Protein AF-A0AAE0UJD0-F1 (afdb_monomer_lite)

Organism: NCBI:txid175788

Structure (mmCIF, N/CA/C/O backbone):
data_AF-A0AAE0UJD0-F1
#
_entry.id   AF-A0AAE0UJD0-F1
#
loop_
_atom_site.group_PDB
_atom_site.id
_atom_site.type_symbol
_atom_site.label_atom_id
_atom_site.label_alt_id
_atom_site.label_comp_id
_atom_site.label_asym_id
_atom_site.label_entity_id
_atom_site.label_seq_id
_atom_site.pdbx_PDB_ins_code
_atom_site.Cartn_x
_atom_site.Cartn_y
_atom_site.Cartn_z
_atom_site.occupancy
_atom_site.B_iso_or_equiv
_atom_site.auth_seq_id
_atom_site.auth_comp_id
_atom_site.auth_asym_id
_atom_site.auth_atom_id
_atom_site.pdbx_PDB_model_num
ATOM 1 N N . MET A 1 1 ? -11.727 29.234 37.804 1.00 52.38 1 MET A N 1
ATOM 2 C CA . MET A 1 1 ? -11.154 29.100 36.445 1.00 52.38 1 MET A CA 1
ATOM 3 C C . MET A 1 1 ? -10.144 27.949 36.324 1.00 52.38 1 MET A C 1
ATOM 5 O O . MET A 1 1 ? -10.054 27.375 35.252 1.00 52.38 1 MET A O 1
ATOM 9 N N . PHE A 1 2 ? -9.440 27.549 37.396 1.00 48.47 2 PHE A N 1
ATOM 10 C CA . PHE A 1 2 ? -8.495 26.416 37.358 1.00 48.47 2 PHE A CA 1
ATOM 11 C C . PHE A 1 2 ? -9.164 25.021 37.388 1.00 48.47 2 PHE A C 1
ATOM 13 O O . PHE A 1 2 ? -8.811 24.178 36.569 1.00 48.47 2 PHE A O 1
ATOM 20 N N . CYS A 1 3 ? -10.210 24.797 38.199 1.00 52.59 3 CYS A N 1
ATOM 21 C CA . CYS A 1 3 ? -10.898 23.489 38.265 1.00 52.59 3 CYS A CA 1
ATOM 22 C C . CYS A 1 3 ? -11.572 23.057 36.947 1.00 52.59 3 CYS A C 1
ATOM 24 O O . CYS A 1 3 ? -11.702 21.870 36.665 1.00 52.59 3 CYS A O 1
ATOM 26 N N . THR A 1 4 ? -12.002 24.012 36.117 1.00 52.44 4 THR A N 1
ATOM 27 C CA . THR A 1 4 ? -12.640 23.722 34.822 1.00 52.44 4 THR A CA 1
ATOM 28 C C . THR A 1 4 ? -11.636 23.245 33.769 1.00 52.44 4 THR A C 1
ATOM 30 O O . THR A 1 4 ? -12.010 22.495 32.872 1.00 52.44 4 THR A O 1
ATOM 33 N N . CYS A 1 5 ? -10.363 23.643 33.881 1.00 57.44 5 CYS A N 1
ATOM 34 C CA . CYS A 1 5 ? -9.300 23.216 32.969 1.00 57.44 5 CYS A CA 1
ATOM 35 C C . CYS A 1 5 ? -8.848 21.777 33.275 1.00 57.44 5 CYS A C 1
ATOM 37 O O . CYS A 1 5 ? -8.756 20.957 32.363 1.00 57.44 5 CYS A O 1
ATOM 39 N N . GLU A 1 6 ? -8.677 21.435 34.558 1.00 62.03 6 GLU A N 1
ATOM 40 C CA . GLU A 1 6 ? -8.402 20.054 34.982 1.00 62.03 6 GLU A CA 1
ATOM 41 C C . GLU A 1 6 ? -9.534 19.107 34.587 1.00 62.03 6 GLU A C 1
ATOM 43 O O . GLU A 1 6 ? -9.278 18.092 33.943 1.00 62.03 6 GLU A O 1
ATOM 48 N N . ALA A 1 7 ? -10.790 19.450 34.892 1.00 65.88 7 ALA A N 1
ATOM 49 C CA . ALA A 1 7 ? -11.934 18.617 34.520 1.00 65.88 7 ALA A CA 1
ATOM 50 C C . ALA A 1 7 ? -1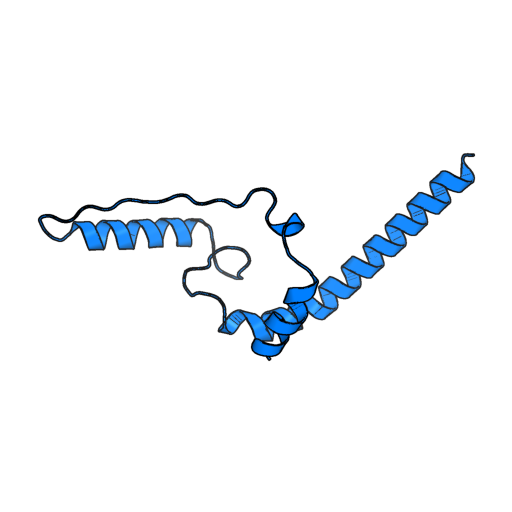2.022 18.392 32.996 1.00 65.88 7 ALA A C 1
ATOM 52 O O . ALA A 1 7 ? -12.293 17.278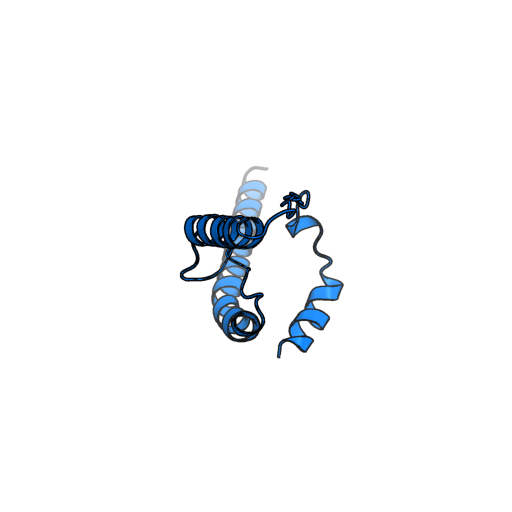 32.548 1.00 65.88 7 ALA A O 1
ATOM 53 N N . SER A 1 8 ? -11.735 19.419 32.187 1.00 64.44 8 SER A N 1
ATOM 54 C CA . SER A 1 8 ? -11.662 19.303 30.722 1.00 64.44 8 SER A CA 1
ATOM 55 C C . SER A 1 8 ? -10.552 18.343 30.269 1.00 64.44 8 SER A C 1
ATOM 57 O O . SER A 1 8 ? -10.787 17.463 29.439 1.00 64.44 8 SER A O 1
ATOM 59 N N . TYR A 1 9 ? -9.365 18.440 30.869 1.00 71.94 9 TYR A N 1
ATOM 60 C CA . TYR A 1 9 ? -8.226 17.571 30.573 1.00 71.94 9 TYR A CA 1
ATOM 61 C C . TYR A 1 9 ? -8.479 16.103 30.957 1.00 71.94 9 TYR A C 1
ATOM 63 O O . TYR A 1 9 ? -8.212 15.202 30.157 1.00 71.94 9 TYR A O 1
ATOM 71 N N . TYR A 1 10 ? -9.058 15.848 32.135 1.00 71.81 10 TYR A N 1
ATOM 72 C CA . TYR A 1 10 ? -9.454 14.500 32.563 1.00 71.81 10 TYR A CA 1
ATOM 73 C C . TYR A 1 10 ? -10.502 13.889 31.627 1.00 71.81 10 TYR A C 1
ATOM 75 O O . TYR A 1 10 ? -10.364 12.735 31.219 1.00 71.81 10 TYR A O 1
ATOM 83 N N . ASN A 1 11 ? -11.505 14.667 31.213 1.00 70.94 11 ASN A N 1
ATOM 84 C CA . ASN A 1 11 ? -12.504 14.214 30.244 1.00 70.94 11 ASN A CA 1
ATOM 85 C C . ASN A 1 11 ? -11.876 13.906 28.876 1.00 70.94 11 ASN A C 1
ATOM 87 O O . ASN A 1 11 ? -12.220 12.903 28.246 1.00 70.94 11 ASN A O 1
ATOM 91 N N . GLN A 1 12 ? -10.909 14.715 28.433 1.00 68.81 12 GLN A N 1
ATOM 92 C CA . GLN A 1 12 ? -10.180 14.473 27.190 1.00 68.81 12 GLN A CA 1
ATOM 93 C C . GLN A 1 12 ? -9.329 13.194 27.261 1.00 68.81 12 GLN A C 1
ATOM 95 O O . GLN A 1 12 ? -9.281 12.438 26.289 1.00 68.81 12 GLN A O 1
ATOM 100 N N . GLN A 1 13 ? -8.691 12.909 28.400 1.00 69.25 13 GLN A N 1
ATOM 101 C CA . GLN A 1 13 ? -7.977 11.646 28.617 1.00 69.25 13 GLN A CA 1
ATOM 102 C C . GLN A 1 13 ? -8.919 10.444 28.667 1.00 69.25 13 GLN A C 1
ATOM 104 O O . GLN A 1 13 ? -8.649 9.433 28.023 1.00 69.25 13 GLN A O 1
ATOM 109 N N . ALA A 1 14 ? -10.040 10.549 29.382 1.00 72.75 14 ALA A N 1
ATOM 110 C CA . ALA A 1 14 ? -11.035 9.484 29.448 1.00 72.75 14 ALA A CA 1
ATOM 111 C C . ALA A 1 14 ? -11.593 9.152 28.052 1.00 72.75 14 ALA A C 1
ATOM 113 O O . ALA A 1 14 ? -11.710 7.978 27.696 1.00 72.75 14 ALA A O 1
ATOM 114 N N . LEU A 1 15 ? -11.856 10.173 27.226 1.00 74.44 15 LEU A N 1
ATOM 115 C CA . LEU A 1 15 ? -12.287 10.000 25.839 1.00 74.44 15 LEU A CA 1
ATOM 116 C C . LEU A 1 15 ? -11.200 9.341 24.975 1.00 74.44 15 LEU A C 1
ATOM 118 O O . LEU A 1 15 ? -11.495 8.381 24.263 1.00 74.44 15 LEU A O 1
ATOM 122 N N . LYS A 1 16 ? -9.942 9.796 25.077 1.00 78.19 16 LYS A N 1
ATOM 123 C CA . LYS A 1 16 ? -8.798 9.175 24.382 1.00 78.19 16 LYS A CA 1
ATOM 124 C C . LYS A 1 16 ? -8.633 7.704 24.767 1.00 78.19 16 LYS A C 1
ATOM 126 O O . LYS A 1 16 ? -8.507 6.860 23.886 1.00 78.19 16 LYS A O 1
ATOM 131 N N . ASN A 1 17 ? -8.708 7.385 26.059 1.00 77.31 17 ASN A N 1
ATOM 132 C CA . ASN A 1 17 ? -8.583 6.018 26.565 1.00 77.31 17 ASN A CA 1
ATOM 133 C C . ASN A 1 17 ? -9.726 5.120 26.074 1.00 77.31 17 ASN A C 1
ATOM 135 O O . ASN A 1 17 ? -9.498 3.960 25.734 1.00 77.31 17 ASN A O 1
ATOM 139 N N . LYS A 1 18 ? -10.947 5.658 25.984 1.00 77.38 18 LYS A N 1
ATOM 140 C CA . LYS A 1 18 ? -12.108 4.924 25.469 1.00 77.38 18 LYS A CA 1
ATOM 141 C C . LYS A 1 18 ? -11.984 4.621 23.973 1.00 77.38 18 LYS A C 1
ATOM 143 O O . LYS A 1 18 ? -12.239 3.489 23.569 1.00 77.38 18 LYS A O 1
ATOM 148 N N . ILE A 1 19 ? -11.564 5.601 23.169 1.00 82.50 19 ILE A N 1
ATOM 149 C CA . ILE A 1 19 ? -11.318 5.421 21.727 1.00 82.50 19 ILE A CA 1
ATOM 150 C C . ILE A 1 19 ? -10.195 4.402 21.508 1.00 82.50 19 ILE A C 1
ATOM 152 O O . ILE A 1 19 ? -10.357 3.466 20.730 1.00 82.50 19 ILE A O 1
ATOM 156 N N . PHE A 1 20 ? -9.101 4.531 22.258 1.00 86.56 20 PHE A N 1
ATOM 157 C CA . PHE A 1 20 ? -7.958 3.625 22.178 1.00 86.56 20 PHE A CA 1
ATOM 158 C C . PHE A 1 20 ? -8.322 2.176 22.539 1.00 86.56 20 PHE A C 1
ATOM 160 O O . PHE A 1 20 ? -7.871 1.232 21.890 1.00 86.56 20 PHE A O 1
ATOM 167 N N . LEU A 1 21 ? -9.169 1.975 23.553 1.00 90.19 21 LEU A N 1
ATOM 168 C CA . LEU A 1 21 ? -9.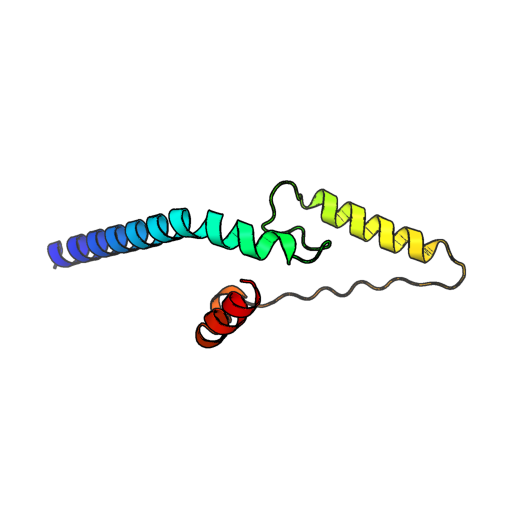649 0.641 23.910 1.00 90.19 21 LEU A CA 1
ATOM 169 C C . LEU A 1 21 ? -10.522 0.038 22.803 1.00 90.19 21 LEU A C 1
ATOM 171 O O . LEU A 1 21 ? -10.355 -1.132 22.462 1.00 90.19 21 LEU A O 1
ATOM 175 N N . PHE A 1 22 ? -11.429 0.832 22.230 1.00 88.75 22 PHE A N 1
ATOM 176 C CA . PHE A 1 22 ? -12.282 0.384 21.131 1.00 88.75 22 PHE A CA 1
ATOM 177 C C . PHE A 1 22 ? -11.460 -0.009 19.897 1.00 88.75 22 PHE A C 1
ATOM 179 O O . PHE A 1 22 ? -11.676 -1.082 19.335 1.00 88.75 22 PHE A O 1
ATOM 186 N N . GLU A 1 23 ? -10.464 0.802 19.531 1.00 90.19 23 GLU A N 1
ATOM 187 C CA . GLU A 1 23 ? -9.540 0.499 18.436 1.00 90.19 23 GLU A CA 1
ATOM 188 C C . GLU A 1 23 ? -8.831 -0.843 18.659 1.00 90.19 23 GLU A C 1
ATOM 190 O O . GLU A 1 23 ? -8.854 -1.706 17.783 1.00 90.19 23 GLU A O 1
ATOM 195 N N . ARG A 1 24 ? -8.270 -1.076 19.853 1.00 92.12 24 ARG A N 1
ATOM 196 C CA . ARG A 1 24 ? -7.570 -2.334 20.170 1.00 92.12 24 ARG A CA 1
ATOM 197 C C . ARG A 1 24 ? -8.463 -3.571 20.091 1.00 92.12 24 ARG A C 1
ATOM 199 O O . ARG A 1 24 ? -7.959 -4.643 19.766 1.00 92.12 24 ARG A O 1
ATOM 206 N N . LEU A 1 25 ? -9.752 -3.436 20.399 1.00 93.25 25 LEU A N 1
ATOM 207 C CA . LEU A 1 25 ? -10.717 -4.535 20.331 1.00 93.25 25 LEU A CA 1
ATOM 208 C C . LEU A 1 25 ? -11.174 -4.819 18.895 1.00 93.25 25 LEU A C 1
ATOM 210 O O . LEU A 1 25 ? -11.326 -5.980 18.522 1.00 93.25 25 LEU A O 1
ATOM 214 N N . MET A 1 26 ? -11.381 -3.779 18.087 1.00 90.75 26 MET A N 1
ATOM 215 C CA . MET A 1 26 ? -11.889 -3.912 16.716 1.00 90.75 26 MET A CA 1
ATOM 216 C C . MET A 1 26 ? -10.799 -4.221 15.690 1.00 90.75 26 MET A C 1
ATOM 218 O O . MET A 1 26 ? -11.064 -4.906 14.702 1.00 90.75 26 MET A O 1
ATOM 222 N N . LEU A 1 27 ? -9.569 -3.757 15.916 1.00 90.88 27 LEU A N 1
ATOM 223 C CA . LEU A 1 27 ? -8.472 -3.890 14.959 1.00 90.88 27 LEU A CA 1
ATOM 224 C C . LEU A 1 27 ? -8.181 -5.344 14.536 1.00 90.88 27 LEU A C 1
ATOM 226 O O . LEU A 1 27 ? -8.010 -5.560 13.337 1.00 90.88 27 LEU A O 1
ATOM 230 N N . PRO A 1 28 ? -8.137 -6.353 15.433 1.00 92.19 28 PRO A N 1
ATOM 231 C CA . PRO A 1 28 ? -7.905 -7.739 15.022 1.00 92.19 28 PRO A CA 1
ATOM 232 C C . PRO A 1 28 ? -9.012 -8.276 14.109 1.00 92.19 28 PRO A C 1
ATOM 234 O O . PRO A 1 28 ? -8.722 -8.950 13.124 1.00 92.19 28 PRO A O 1
ATOM 237 N N . HIS A 1 29 ? -10.269 -7.938 14.409 1.00 90.19 29 HIS A N 1
ATOM 238 C CA . HIS A 1 29 ? -11.414 -8.348 13.601 1.00 90.19 29 HIS A CA 1
ATOM 239 C C . HIS A 1 29 ? -11.360 -7.705 12.211 1.00 90.19 29 HIS A C 1
ATOM 241 O O . HIS A 1 29 ? -11.412 -8.414 11.208 1.00 90.19 29 HIS A O 1
ATOM 247 N N . LEU A 1 30 ? -11.141 -6.388 12.147 1.00 89.62 30 LEU A N 1
ATOM 248 C CA . LEU A 1 30 ? -10.989 -5.675 10.878 1.00 89.62 30 LEU A CA 1
ATOM 249 C C . LEU A 1 30 ? -9.836 -6.235 10.043 1.00 89.62 30 LEU A C 1
ATOM 251 O O . LEU A 1 30 ? -10.027 -6.478 8.859 1.00 89.62 30 LEU A O 1
ATOM 255 N N . LYS A 1 31 ? -8.672 -6.502 10.652 1.00 90.81 31 LYS A N 1
ATOM 256 C CA . LYS A 1 31 ? -7.530 -7.112 9.951 1.00 90.81 31 LYS A CA 1
ATOM 257 C C . LYS A 1 31 ? -7.864 -8.482 9.377 1.00 90.81 31 LYS A C 1
ATOM 259 O O . LYS A 1 31 ? -7.514 -8.753 8.239 1.00 90.81 31 LYS A O 1
ATOM 264 N N . SER A 1 32 ? -8.579 -9.327 10.122 1.00 90.88 32 SER A N 1
ATOM 265 C CA . SER A 1 32 ? -8.947 -10.661 9.627 1.00 90.88 32 SER A CA 1
ATOM 266 C C . SER A 1 32 ? -9.799 -10.616 8.351 1.00 90.88 32 SER A C 1
ATOM 268 O O . SER A 1 32 ? -9.658 -11.486 7.496 1.00 90.88 32 SER A O 1
ATOM 270 N N . ILE A 1 33 ? -10.626 -9.576 8.207 1.00 90.12 33 ILE A N 1
ATOM 271 C CA . ILE A 1 33 ? -11.493 -9.350 7.047 1.00 90.12 33 ILE A CA 1
ATOM 272 C C . ILE A 1 33 ? -10.718 -8.671 5.907 1.00 90.12 33 ILE A C 1
ATOM 274 O O . ILE A 1 33 ? -10.863 -9.040 4.744 1.00 90.12 33 ILE A O 1
ATOM 278 N N . THR A 1 34 ? -9.886 -7.672 6.215 1.00 89.81 34 THR A N 1
ATOM 279 C CA . THR A 1 34 ? -9.235 -6.848 5.187 1.00 89.81 34 THR A CA 1
ATOM 280 C C . THR A 1 34 ? -7.921 -7.424 4.672 1.00 89.81 34 THR A C 1
ATOM 282 O O . THR A 1 34 ? -7.625 -7.231 3.496 1.00 89.81 34 THR A O 1
ATOM 285 N N . ASP A 1 35 ? -7.148 -8.150 5.487 1.00 89.88 35 ASP A N 1
ATOM 286 C CA . ASP A 1 35 ? -5.825 -8.678 5.116 1.00 89.88 35 ASP A CA 1
ATOM 287 C C . ASP A 1 35 ? -5.835 -9.527 3.826 1.00 89.88 35 ASP A C 1
ATOM 289 O O . ASP A 1 35 ? -4.923 -9.351 3.007 1.00 89.88 35 ASP A O 1
ATOM 293 N N . PRO A 1 36 ? -6.831 -10.407 3.579 1.00 89.31 36 PRO A N 1
ATOM 294 C CA . PRO A 1 36 ? -6.932 -11.156 2.323 1.00 89.31 36 PRO A CA 1
ATOM 295 C C . PRO A 1 36 ? -7.234 -10.280 1.099 1.00 89.31 36 PRO A C 1
ATOM 297 O O . PRO A 1 36 ? -6.923 -10.671 -0.023 1.00 89.31 36 PRO A O 1
ATOM 300 N N . LEU A 1 37 ? -7.835 -9.107 1.311 1.00 90.38 37 LEU A N 1
ATOM 301 C CA . LEU A 1 37 ? -8.267 -8.177 0.263 1.00 90.38 37 LEU A CA 1
ATOM 302 C C . LEU A 1 37 ? -7.204 -7.116 -0.056 1.00 90.38 37 LEU A C 1
ATOM 304 O O . LEU A 1 37 ? -7.355 -6.353 -1.013 1.00 90.38 37 LEU A O 1
ATOM 308 N N . LEU A 1 38 ? -6.132 -7.038 0.740 1.00 90.69 38 LEU A N 1
ATOM 309 C CA . LEU A 1 38 ? -5.054 -6.081 0.520 1.00 90.69 38 LEU A CA 1
ATOM 310 C C . LEU A 1 38 ? -4.320 -6.373 -0.789 1.00 90.69 38 LEU A C 1
ATOM 312 O O . LEU A 1 38 ? -3.999 -7.517 -1.117 1.00 90.69 38 LEU A O 1
ATOM 316 N N . ASN A 1 39 ? -3.953 -5.302 -1.492 1.00 91.81 39 ASN A N 1
ATOM 317 C CA . ASN A 1 39 ? -3.125 -5.398 -2.686 1.00 91.81 39 ASN A CA 1
ATOM 318 C C . ASN A 1 39 ? -1.795 -6.117 -2.344 1.00 91.81 39 ASN A C 1
ATOM 320 O O . ASN A 1 39 ? -1.129 -5.735 -1.375 1.00 91.81 39 ASN A O 1
ATOM 324 N N . PRO A 1 40 ? -1.359 -7.127 -3.123 1.00 90.44 40 PRO A N 1
ATOM 325 C CA . PRO A 1 40 ? -0.069 -7.791 -2.922 1.00 90.44 40 PRO A CA 1
ATOM 326 C C . PRO A 1 40 ? 1.141 -6.842 -2.884 1.00 90.44 40 PRO A C 1
ATOM 328 O O . PRO A 1 40 ? 2.114 -7.126 -2.183 1.00 90.44 40 PRO A O 1
ATOM 331 N N . LEU A 1 41 ? 1.061 -5.710 -3.594 1.00 93.31 41 LEU A N 1
ATOM 332 C CA . LEU A 1 41 ? 2.080 -4.655 -3.643 1.00 93.31 41 LEU A CA 1
ATOM 333 C C . LEU A 1 41 ? 1.904 -3.582 -2.551 1.00 93.31 41 LEU A C 1
ATOM 335 O O . LEU A 1 41 ? 2.604 -2.571 -2.556 1.00 93.31 41 LEU A O 1
ATOM 339 N N . GLN A 1 42 ? 0.985 -3.774 -1.600 1.00 94.12 42 GLN A N 1
ATOM 340 C CA . GLN A 1 42 ? 0.865 -2.915 -0.425 1.00 94.12 42 GLN A CA 1
ATOM 341 C C . GLN A 1 42 ? 1.825 -3.382 0.675 1.00 94.12 42 GLN A C 1
ATOM 343 O O . GLN A 1 42 ? 1.641 -4.432 1.298 1.00 94.12 42 GLN A O 1
ATOM 348 N N . PHE A 1 43 ? 2.845 -2.565 0.934 1.00 93.38 43 PHE A N 1
ATOM 349 C CA . PHE A 1 43 ? 3.857 -2.826 1.963 1.00 93.38 43 PHE A CA 1
ATOM 350 C C . PHE A 1 43 ? 3.593 -2.071 3.269 1.00 93.38 43 PHE A C 1
ATOM 352 O O . PHE A 1 43 ? 3.965 -2.544 4.339 1.00 93.38 43 PHE A O 1
ATOM 359 N N . ALA A 1 44 ? 2.938 -0.911 3.200 1.00 92.94 44 ALA A N 1
ATOM 360 C CA . ALA A 1 44 ? 2.617 -0.113 4.376 1.00 92.94 44 ALA A CA 1
ATOM 361 C C . ALA A 1 44 ? 1.500 -0.759 5.213 1.00 92.94 44 ALA A C 1
ATOM 363 O O . ALA A 1 44 ? 0.566 -1.355 4.675 1.00 92.94 44 ALA A O 1
ATOM 364 N N . TYR A 1 45 ? 1.589 -0.585 6.535 1.00 90.50 45 TYR A N 1
ATOM 365 C CA . TYR A 1 45 ? 0.592 -1.020 7.525 1.00 90.50 45 TYR A CA 1
ATOM 366 C C . TYR A 1 45 ? 0.288 -2.531 7.552 1.00 90.50 45 TYR A C 1
ATOM 368 O O . TYR A 1 45 ? -0.721 -2.942 8.125 1.00 90.50 45 TYR A O 1
ATOM 376 N N . ARG A 1 46 ? 1.174 -3.370 6.999 1.00 89.19 46 ARG A N 1
ATOM 377 C CA . ARG A 1 46 ? 1.033 -4.832 6.986 1.00 89.19 46 ARG A CA 1
ATOM 378 C C . ARG A 1 46 ? 2.098 -5.499 7.852 1.00 89.19 46 ARG A C 1
ATOM 380 O O . ARG A 1 46 ? 3.252 -5.076 7.880 1.00 89.19 46 ARG A O 1
ATOM 387 N N . ALA A 1 47 ? 1.717 -6.566 8.550 1.00 88.50 47 ALA A N 1
ATOM 388 C CA . ALA A 1 47 ? 2.679 -7.379 9.286 1.00 88.50 47 ALA A CA 1
ATOM 389 C C . ALA A 1 47 ? 3.691 -8.018 8.319 1.00 88.50 47 ALA A C 1
ATOM 391 O O . ALA A 1 47 ? 3.326 -8.446 7.223 1.00 88.50 47 ALA A O 1
ATOM 392 N N . ASN A 1 48 ? 4.957 -8.101 8.735 1.00 89.88 48 ASN A N 1
ATOM 393 C CA . ASN A 1 48 ? 6.044 -8.727 7.972 1.00 89.88 48 ASN A CA 1
ATOM 394 C C . ASN A 1 48 ? 6.308 -8.100 6.587 1.00 89.88 48 ASN A C 1
ATOM 396 O O . ASN A 1 48 ? 6.819 -8.768 5.688 1.00 89.88 48 ASN A O 1
ATOM 400 N N . LYS A 1 49 ? 5.970 -6.820 6.394 1.00 91.69 49 LYS A N 1
ATOM 401 C CA . LYS A 1 49 ? 6.356 -6.040 5.213 1.00 91.69 49 LYS A CA 1
ATOM 402 C C . LYS A 1 49 ? 7.208 -4.857 5.655 1.00 91.69 49 LYS A C 1
ATOM 404 O O . LYS A 1 49 ? 6.778 -4.060 6.482 1.00 91.69 49 LYS A O 1
ATOM 409 N N . SER A 1 50 ? 8.427 -4.770 5.124 1.00 94.19 50 SER A N 1
ATOM 410 C CA . SER A 1 50 ? 9.329 -3.640 5.368 1.00 94.19 50 SER A CA 1
ATOM 411 C C . SER A 1 50 ? 9.411 -2.726 4.149 1.00 94.19 50 SER A C 1
ATOM 413 O O . SER A 1 50 ? 9.033 -3.107 3.038 1.00 94.19 50 SER A O 1
ATOM 415 N N . VAL A 1 51 ? 9.948 -1.524 4.360 1.00 95.38 51 VAL A N 1
ATOM 416 C CA . VAL A 1 51 ? 10.270 -0.591 3.274 1.00 95.38 51 VAL A CA 1
ATOM 417 C C . VAL A 1 51 ? 11.304 -1.203 2.323 1.00 95.38 51 VAL A C 1
ATOM 419 O O . VAL A 1 51 ? 11.176 -1.046 1.113 1.00 95.38 51 VAL A O 1
ATOM 422 N N . ASP A 1 52 ? 12.254 -1.995 2.829 1.00 96.19 52 ASP A N 1
ATOM 423 C CA . ASP A 1 52 ? 13.255 -2.675 1.991 1.00 96.19 52 ASP A CA 1
ATOM 424 C C . ASP A 1 52 ? 12.612 -3.651 1.006 1.00 96.19 52 ASP A C 1
ATOM 426 O O . ASP A 1 52 ? 13.027 -3.735 -0.145 1.00 96.19 52 ASP A O 1
ATOM 430 N N . HIS A 1 53 ? 11.554 -4.357 1.422 1.00 94.31 53 HIS A N 1
ATOM 431 C CA . HIS A 1 53 ? 10.813 -5.237 0.517 1.00 94.31 53 HIS A CA 1
ATOM 432 C C . HIS A 1 53 ? 10.142 -4.446 -0.610 1.00 94.31 53 HIS A C 1
ATOM 434 O O . HIS A 1 53 ? 10.099 -4.931 -1.740 1.00 94.31 53 HIS A O 1
ATOM 440 N N . ALA A 1 54 ? 9.645 -3.240 -0.319 1.00 95.44 54 ALA A N 1
ATOM 441 C CA . ALA A 1 54 ? 9.052 -2.367 -1.327 1.00 95.44 54 ALA A CA 1
ATOM 442 C C . ALA A 1 54 ? 10.105 -1.889 -2.337 1.00 95.44 54 ALA A C 1
ATOM 444 O O . ALA A 1 54 ? 9.889 -1.998 -3.543 1.00 95.44 54 ALA A O 1
ATOM 445 N N . ILE A 1 55 ? 11.260 -1.422 -1.847 1.00 95.25 55 ILE A N 1
ATOM 446 C CA . ILE A 1 55 ? 12.369 -0.943 -2.686 1.00 95.25 55 ILE A CA 1
ATOM 447 C C . ILE A 1 55 ? 12.913 -2.080 -3.554 1.00 95.25 55 ILE A C 1
ATOM 449 O O . ILE A 1 55 ? 13.011 -1.928 -4.770 1.00 95.25 55 ILE A O 1
ATOM 453 N N . ASN A 1 56 ? 13.207 -3.236 -2.956 1.00 96.25 56 ASN A N 1
ATOM 454 C CA . ASN A 1 56 ? 13.738 -4.389 -3.680 1.00 96.25 56 ASN A CA 1
ATOM 455 C C . ASN A 1 56 ? 12.765 -4.880 -4.755 1.00 96.25 56 ASN A C 1
ATOM 457 O O . ASN A 1 56 ? 13.191 -5.206 -5.859 1.00 96.25 56 ASN A O 1
ATOM 461 N N . MET A 1 57 ? 11.461 -4.901 -4.462 1.00 95.62 57 MET A N 1
ATOM 462 C CA . MET A 1 57 ? 10.460 -5.311 -5.444 1.00 95.62 57 MET A CA 1
ATOM 463 C C . MET A 1 57 ? 10.325 -4.298 -6.588 1.00 95.62 57 MET A C 1
ATOM 465 O O . MET A 1 57 ? 10.273 -4.701 -7.748 1.00 95.62 57 MET A O 1
ATOM 469 N N . ALA A 1 58 ? 10.320 -2.996 -6.287 1.00 95.44 58 ALA A N 1
ATOM 470 C CA . ALA A 1 58 ? 10.290 -1.955 -7.313 1.00 95.44 58 ALA A CA 1
ATOM 471 C C . ALA A 1 58 ? 11.520 -2.036 -8.232 1.00 95.44 58 ALA A C 1
ATOM 473 O O . ALA A 1 58 ? 11.375 -2.040 -9.454 1.00 95.44 58 ALA A O 1
ATOM 474 N N . LEU A 1 59 ? 12.719 -2.170 -7.653 1.00 96.38 59 LEU A N 1
ATOM 475 C CA . LEU A 1 59 ? 13.962 -2.340 -8.408 1.00 96.38 59 LEU A CA 1
ATOM 476 C C . LEU A 1 59 ? 13.934 -3.599 -9.272 1.00 96.38 59 LEU A C 1
ATOM 478 O O . LEU A 1 59 ? 14.283 -3.531 -10.447 1.00 96.38 59 LEU A O 1
ATOM 482 N N . HIS A 1 60 ? 13.489 -4.727 -8.714 1.00 96.12 60 HIS A N 1
ATOM 483 C CA . HIS A 1 60 ? 13.384 -5.981 -9.453 1.00 96.12 60 HIS A CA 1
ATOM 484 C C . HIS A 1 60 ? 12.500 -5.835 -10.696 1.00 96.12 60 HIS A C 1
ATOM 486 O O . HIS A 1 60 ? 12.930 -6.205 -11.785 1.00 96.12 60 HIS A O 1
ATOM 492 N N . PHE A 1 61 ? 11.313 -5.231 -10.563 1.00 95.12 61 PHE A N 1
ATOM 493 C CA . PHE A 1 61 ? 10.418 -5.020 -11.703 1.00 95.12 61 PHE A CA 1
ATOM 494 C C . PHE A 1 61 ? 10.995 -4.075 -12.755 1.00 95.12 61 PHE A C 1
ATOM 496 O O . PHE A 1 61 ? 10.848 -4.330 -13.949 1.00 95.12 61 PHE A O 1
ATOM 503 N N . ILE A 1 62 ? 11.659 -3.000 -12.327 1.00 96.44 62 ILE A N 1
ATOM 504 C CA . ILE A 1 62 ? 12.285 -2.049 -13.249 1.00 96.44 62 ILE A CA 1
ATOM 505 C C . ILE A 1 62 ? 13.406 -2.732 -14.033 1.00 96.44 62 ILE A C 1
ATOM 507 O O . ILE A 1 62 ? 13.425 -2.643 -15.256 1.00 96.44 62 ILE A O 1
ATOM 511 N N . LEU A 1 63 ? 14.311 -3.436 -13.352 1.00 96.69 63 LEU A N 1
ATOM 512 C CA . LEU A 1 63 ? 15.434 -4.113 -14.003 1.00 96.69 63 LEU A CA 1
ATOM 513 C C . LEU A 1 63 ? 14.949 -5.210 -14.952 1.00 96.69 63 LEU A C 1
ATOM 515 O O . LEU A 1 63 ? 15.335 -5.209 -16.115 1.00 96.69 63 LEU A O 1
ATOM 519 N N . GLN A 1 64 ? 14.013 -6.052 -14.504 1.00 96.88 64 GLN A N 1
ATOM 520 C CA . GLN A 1 64 ? 13.408 -7.085 -15.346 1.00 96.88 64 GLN A CA 1
ATOM 521 C C . GLN A 1 64 ? 12.753 -6.495 -16.608 1.00 96.88 64 GLN A C 1
ATOM 523 O O . GLN A 1 64 ? 12.784 -7.109 -17.672 1.00 96.88 64 GLN A O 1
ATOM 528 N N . HIS A 1 65 ? 12.145 -5.308 -16.514 1.00 95.25 65 HIS A N 1
ATOM 529 C CA . HIS A 1 65 ? 11.570 -4.628 -17.676 1.00 95.25 65 HIS A CA 1
ATOM 530 C C . HIS A 1 65 ? 12.644 -4.081 -18.633 1.00 95.25 65 HIS A C 1
ATOM 532 O O . HIS A 1 65 ? 12.464 -4.115 -19.853 1.00 95.25 65 HIS A O 1
ATOM 538 N N . LEU A 1 66 ? 13.757 -3.587 -18.089 1.00 96.69 66 LEU A N 1
ATOM 539 C CA . LEU A 1 66 ? 14.876 -3.011 -18.842 1.00 96.69 66 LEU A CA 1
ATOM 540 C C . LEU A 1 66 ? 15.801 -4.056 -19.485 1.00 96.69 66 LEU A C 1
ATOM 542 O O . LEU A 1 66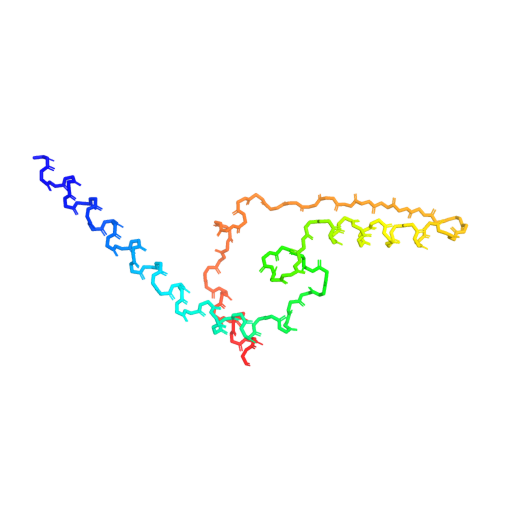 ? 16.596 -3.699 -20.350 1.00 96.69 66 LEU A O 1
ATOM 546 N N . ASP A 1 67 ? 15.669 -5.336 -19.132 1.00 96.06 67 ASP A N 1
ATOM 547 C CA . ASP A 1 67 ? 16.425 -6.432 -19.759 1.00 96.06 67 ASP A CA 1
ATOM 548 C C . ASP A 1 67 ? 16.056 -6.657 -21.242 1.00 96.06 67 ASP A C 1
ATOM 550 O O . ASP A 1 67 ? 16.754 -7.370 -21.965 1.00 96.06 67 ASP A O 1
ATOM 554 N N . SER A 1 68 ? 14.965 -6.054 -21.726 1.00 95.12 68 SER A N 1
ATOM 555 C CA . SER A 1 68 ? 14.539 -6.134 -23.127 1.00 95.12 68 SER A CA 1
ATOM 556 C C . SER A 1 68 ? 15.032 -4.929 -23.943 1.00 95.12 68 SER A C 1
ATOM 558 O O . SER A 1 68 ? 14.901 -3.789 -23.502 1.00 95.12 68 SER A O 1
ATOM 560 N N . PRO A 1 69 ? 15.563 -5.123 -25.163 1.00 93.75 69 PRO A N 1
ATOM 561 C CA . PRO A 1 69 ? 16.058 -4.014 -25.971 1.00 93.75 69 PRO A CA 1
ATOM 562 C C . PRO A 1 69 ? 14.926 -3.057 -26.367 1.00 93.75 69 PRO A C 1
ATOM 564 O O . PRO A 1 69 ? 13.853 -3.481 -26.793 1.00 93.75 69 PRO A O 1
ATOM 567 N N . GLY A 1 70 ? 15.190 -1.753 -26.267 1.00 93.94 70 GLY A N 1
ATOM 568 C CA . GLY A 1 70 ? 14.236 -0.705 -26.640 1.00 93.94 70 GLY A CA 1
ATOM 569 C C . GLY A 1 70 ? 13.161 -0.401 -25.592 1.00 93.94 70 GLY A C 1
ATOM 570 O O . GLY A 1 70 ? 12.234 0.347 -25.902 1.00 93.94 70 GLY A O 1
ATOM 571 N N . THR A 1 71 ? 13.260 -0.941 -24.373 1.00 96.25 71 THR A N 1
ATOM 572 C CA . THR A 1 71 ? 12.360 -0.583 -23.267 1.00 96.25 71 THR A CA 1
ATOM 573 C C . THR A 1 71 ? 12.898 0.589 -22.440 1.00 96.25 71 THR A C 1
ATOM 575 O O . THR A 1 71 ? 14.089 0.903 -22.442 1.00 96.25 71 THR A O 1
ATOM 578 N N . TYR A 1 72 ? 11.993 1.278 -21.747 1.00 94.69 72 TYR A N 1
ATOM 579 C CA . TYR A 1 72 ? 12.294 2.392 -20.851 1.00 94.69 72 TYR A CA 1
ATOM 580 C C . TYR A 1 72 ? 11.348 2.334 -19.652 1.00 94.69 72 TYR A C 1
ATOM 582 O O . TYR A 1 72 ? 10.172 2.011 -19.804 1.00 94.69 72 TYR A O 1
ATOM 590 N N . ALA A 1 73 ? 11.845 2.685 -18.467 1.00 94.94 73 ALA A N 1
ATOM 591 C CA . ALA A 1 73 ? 11.061 2.709 -17.239 1.00 94.94 73 ALA A CA 1
ATOM 592 C C . ALA A 1 73 ? 10.911 4.145 -16.721 1.00 94.94 73 ALA A C 1
ATOM 594 O O . ALA A 1 73 ? 11.898 4.858 -16.545 1.00 94.94 73 ALA A O 1
ATOM 595 N N . GLY A 1 74 ? 9.672 4.546 -16.436 1.00 94.62 74 GLY A N 1
ATOM 596 C CA . GLY A 1 74 ? 9.344 5.787 -15.737 1.00 94.62 74 GLY A CA 1
ATOM 597 C C . GLY A 1 74 ? 8.662 5.486 -14.405 1.00 94.62 74 GLY A C 1
ATOM 598 O O . GLY A 1 74 ? 7.824 4.589 -14.329 1.00 94.62 74 GLY A O 1
ATOM 599 N N . ILE A 1 75 ? 9.009 6.237 -13.357 1.00 93.62 75 ILE A N 1
ATOM 600 C CA . ILE A 1 75 ? 8.388 6.121 -12.031 1.00 93.62 75 ILE A CA 1
ATOM 601 C C . ILE A 1 75 ? 7.588 7.394 -11.760 1.00 93.62 75 ILE A C 1
ATOM 603 O O . ILE A 1 75 ? 8.136 8.494 -11.813 1.00 93.62 75 ILE A O 1
ATOM 607 N N . LEU A 1 76 ? 6.301 7.241 -11.450 1.00 95.50 76 LEU A N 1
ATOM 608 C CA . LEU A 1 76 ? 5.440 8.330 -10.997 1.00 95.50 76 LEU A CA 1
ATOM 609 C C . LEU A 1 76 ? 5.301 8.270 -9.474 1.00 95.50 76 LEU A C 1
ATOM 611 O O . LEU A 1 76 ? 4.847 7.265 -8.928 1.00 95.50 76 LEU A O 1
ATOM 615 N N . PHE A 1 77 ? 5.643 9.366 -8.803 1.00 92.81 77 PHE A N 1
ATOM 616 C CA . PHE A 1 77 ? 5.410 9.534 -7.373 1.00 92.81 77 PHE A CA 1
ATOM 617 C C . PHE A 1 77 ? 4.105 10.302 -7.163 1.00 92.81 77 PHE A C 1
ATOM 619 O O . PHE A 1 77 ? 3.974 11.441 -7.605 1.00 92.81 77 PHE A O 1
ATOM 626 N N . VAL A 1 78 ? 3.139 9.663 -6.501 1.00 94.81 78 VAL A N 1
ATOM 627 C CA . VAL A 1 78 ? 1.863 10.273 -6.108 1.00 94.81 78 VAL A CA 1
ATOM 628 C C . VAL A 1 78 ? 1.756 10.225 -4.594 1.00 94.81 78 VAL A C 1
ATOM 630 O O . VAL A 1 78 ? 1.920 9.166 -3.990 1.00 94.81 78 VAL A O 1
ATOM 633 N N . GLU A 1 79 ? 1.436 11.362 -3.991 1.00 93.69 79 GLU A N 1
ATOM 634 C CA . GLU A 1 79 ? 1.156 11.469 -2.565 1.00 93.69 79 GLU A CA 1
ATOM 635 C C . GLU A 1 79 ? -0.163 12.206 -2.322 1.00 93.69 79 GLU A C 1
ATOM 637 O O . GLU A 1 79 ? -0.569 13.073 -3.096 1.00 93.69 79 GLU A O 1
ATOM 642 N N . PHE A 1 80 ? -0.845 11.847 -1.235 1.00 92.06 80 PHE A N 1
ATOM 643 C CA . PHE A 1 80 ? -2.062 12.520 -0.796 1.00 92.06 80 PHE A CA 1
ATOM 644 C C . PHE A 1 80 ? -1.727 13.489 0.331 1.00 92.06 80 PHE A C 1
ATOM 646 O O . PHE A 1 80 ? -1.237 13.078 1.387 1.00 92.06 80 PHE A O 1
ATOM 653 N N . SER A 1 81 ? -2.060 14.767 0.150 1.00 92.94 81 SER A N 1
ATOM 654 C CA . SER A 1 81 ? -1.989 15.727 1.244 1.00 92.94 81 SER A CA 1
ATOM 655 C C . SER A 1 81 ? -3.006 15.339 2.318 1.00 92.94 81 SER A C 1
ATOM 657 O O . SER A 1 81 ? -4.204 15.223 2.069 1.00 92.94 81 SER A O 1
ATOM 659 N N . SER A 1 82 ? -2.519 15.108 3.538 1.00 90.88 82 SER A N 1
ATOM 660 C CA . SER A 1 82 ? -3.368 14.864 4.705 1.00 90.88 82 SER A CA 1
ATOM 661 C C . SER A 1 82 ? -4.392 13.717 4.530 1.00 90.88 82 SER A C 1
ATOM 663 O O . SER A 1 82 ? -5.550 13.859 4.930 1.00 90.88 82 SER A O 1
ATOM 665 N N . ALA A 1 83 ? -3.955 12.576 3.982 1.00 91.19 83 ALA A N 1
ATOM 666 C CA . ALA A 1 83 ? -4.798 11.434 3.592 1.00 91.19 83 ALA A CA 1
ATOM 667 C C . ALA A 1 83 ? -5.886 11.027 4.606 1.00 91.19 83 ALA A C 1
ATOM 669 O O . ALA A 1 83 ? -7.004 10.726 4.212 1.00 91.19 83 ALA A O 1
ATOM 670 N N . PHE A 1 84 ? -5.596 11.033 5.912 1.00 88.00 84 PHE A N 1
ATOM 671 C CA . PHE A 1 84 ? -6.581 10.644 6.930 1.00 88.00 84 PHE A CA 1
ATOM 672 C C . PHE A 1 84 ? -7.685 11.685 7.147 1.00 88.00 84 PHE A C 1
ATOM 674 O O . PHE A 1 84 ? -8.818 11.315 7.436 1.00 88.00 84 PHE A O 1
ATOM 681 N N . ASN A 1 85 ? -7.382 12.975 6.971 1.00 91.88 85 ASN A N 1
ATOM 682 C CA . ASN A 1 85 ? -8.373 14.042 7.148 1.00 91.88 85 ASN A CA 1
ATOM 683 C C . ASN A 1 85 ? -9.292 14.192 5.927 1.00 91.88 85 ASN A C 1
ATOM 685 O O . ASN A 1 85 ? -10.317 14.860 6.024 1.00 91.88 85 ASN A O 1
ATOM 689 N N . THR A 1 86 ? -8.936 13.594 4.787 1.00 91.88 86 THR A N 1
ATOM 690 C CA . THR A 1 86 ? -9.749 13.614 3.561 1.00 91.88 86 THR A CA 1
ATOM 691 C C . THR A 1 86 ? -10.640 12.379 3.410 1.00 91.88 86 THR A C 1
ATOM 693 O O . THR A 1 86 ? -11.450 12.322 2.485 1.00 91.88 86 THR A O 1
ATOM 696 N N . ILE A 1 87 ? -10.544 11.404 4.323 1.00 91.81 87 ILE A N 1
ATOM 697 C CA . ILE A 1 87 ? -11.439 10.242 4.350 1.00 91.81 87 ILE A CA 1
ATOM 698 C C . ILE A 1 87 ? -12.873 10.721 4.596 1.00 91.81 87 ILE A C 1
ATOM 700 O O . ILE A 1 87 ? -13.141 11.400 5.583 1.00 91.81 87 ILE A O 1
ATOM 704 N N . ILE A 1 88 ? -13.806 10.319 3.727 1.00 94.00 88 ILE A N 1
ATOM 705 C CA . ILE A 1 88 ? -15.238 10.616 3.862 1.00 94.00 88 ILE A CA 1
ATOM 706 C C . ILE A 1 88 ? -15.886 9.523 4.730 1.00 94.00 88 ILE A C 1
ATOM 708 O O . ILE A 1 88 ? -16.067 8.403 4.242 1.00 94.00 88 ILE A O 1
ATOM 712 N N . PRO A 1 89 ? -16.287 9.808 5.989 1.00 91.06 89 PRO A N 1
ATOM 713 C CA . PRO A 1 89 ? -16.778 8.781 6.911 1.00 91.06 89 PRO A CA 1
ATOM 714 C C . PRO A 1 89 ? -18.039 8.066 6.427 1.00 91.06 89 PRO A C 1
ATOM 716 O O . PRO A 1 89 ? -18.229 6.894 6.725 1.00 91.06 89 PRO A O 1
ATOM 719 N N . ALA A 1 90 ? -18.874 8.747 5.640 1.00 94.12 90 ALA A N 1
ATOM 720 C CA . ALA A 1 90 ? -20.105 8.180 5.098 1.00 94.12 90 ALA A CA 1
ATOM 721 C C . ALA A 1 90 ? -19.867 7.019 4.115 1.00 94.12 90 ALA A C 1
ATOM 723 O O . ALA A 1 90 ? -20.752 6.193 3.947 1.00 94.12 90 ALA A O 1
ATOM 724 N N . LEU A 1 91 ? -18.684 6.931 3.492 1.00 92.75 91 LEU A N 1
ATOM 725 C CA . LEU A 1 91 ? -18.360 5.868 2.531 1.00 92.75 91 LEU A CA 1
ATOM 726 C C . LE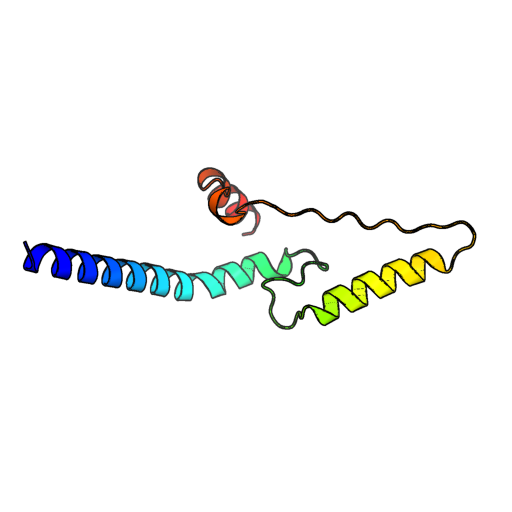U A 1 91 ? -17.741 4.626 3.190 1.00 92.75 91 LEU A C 1
ATOM 728 O O . LEU A 1 91 ? -17.681 3.564 2.575 1.00 92.75 91 LEU A O 1
ATOM 732 N N . LEU A 1 92 ? -17.251 4.746 4.428 1.00 88.19 92 LEU A N 1
ATOM 733 C CA . LEU A 1 92 ? -16.580 3.658 5.145 1.00 88.19 92 LEU A CA 1
ATOM 734 C C . LEU A 1 92 ? -17.496 2.453 5.425 1.00 88.19 92 LEU A C 1
ATOM 736 O O . LEU A 1 92 ? -17.044 1.337 5.178 1.00 88.19 92 LEU A O 1
ATOM 740 N N . PRO A 1 93 ? -18.754 2.621 5.887 1.00 89.81 93 PRO A N 1
ATOM 741 C CA . PRO A 1 93 ? -19.652 1.493 6.132 1.00 89.81 93 PRO A CA 1
ATOM 742 C C . PRO A 1 93 ? -19.897 0.652 4.878 1.00 89.81 93 PRO A C 1
ATOM 744 O O . PRO A 1 93 ? -19.772 -0.567 4.934 1.00 89.81 93 PRO A O 1
ATOM 747 N N . ASP A 1 94 ? -20.157 1.303 3.742 1.00 91.62 94 ASP A N 1
ATOM 748 C CA . ASP A 1 94 ? -20.403 0.624 2.466 1.00 91.62 94 ASP A CA 1
ATOM 749 C C . ASP A 1 94 ? -19.158 -0.101 1.953 1.00 91.62 94 ASP A C 1
ATOM 751 O O . ASP A 1 94 ? -19.253 -1.170 1.356 1.00 91.62 94 ASP A O 1
ATOM 755 N N . LYS A 1 95 ? -17.968 0.469 2.178 1.00 87.81 95 LYS A N 1
ATOM 756 C CA . LYS A 1 95 ? -16.701 -0.183 1.826 1.00 87.81 95 LYS A CA 1
ATOM 757 C C . LYS A 1 95 ? -16.420 -1.391 2.715 1.00 87.81 95 LYS A C 1
ATOM 759 O O . LYS A 1 95 ? -15.961 -2.403 2.205 1.00 87.81 95 LYS A O 1
ATOM 764 N N . LEU A 1 96 ? -16.696 -1.294 4.014 1.00 86.00 96 LEU A N 1
ATOM 765 C CA . LEU A 1 96 ? -16.467 -2.381 4.967 1.00 86.00 96 LEU A CA 1
ATOM 766 C C . LEU A 1 96 ? -17.482 -3.519 4.808 1.00 86.00 96 LEU A C 1
ATOM 768 O O . LEU A 1 96 ? -17.107 -4.675 4.973 1.00 86.00 96 LEU A O 1
ATOM 772 N N . SER A 1 97 ? -18.734 -3.222 4.447 1.00 86.69 97 SER A N 1
ATOM 773 C CA . SER A 1 97 ? -19.746 -4.252 4.176 1.00 86.69 97 SER A CA 1
ATOM 774 C C . SER A 1 97 ? -19.435 -5.076 2.926 1.00 86.69 97 SER A C 1
ATOM 776 O O . SER A 1 97 ? -19.796 -6.243 2.872 1.00 86.69 97 SER A O 1
ATOM 778 N N . GLN A 1 98 ? -18.717 -4.506 1.952 1.00 83.12 98 GLN A N 1
ATOM 779 C CA . GLN A 1 98 ? -18.208 -5.233 0.780 1.00 83.12 98 GLN A CA 1
ATOM 780 C C . GLN A 1 98 ? -17.036 -6.167 1.108 1.00 83.12 98 GLN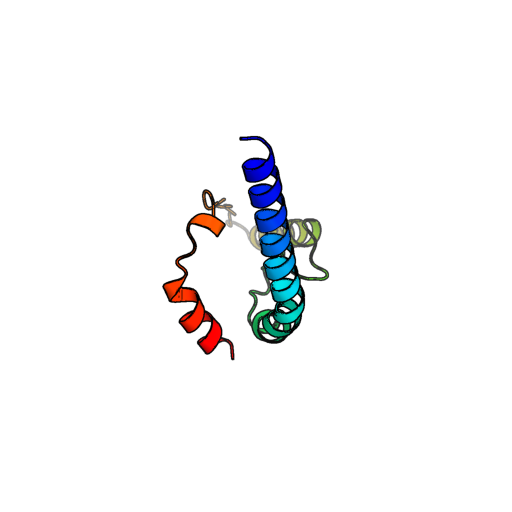 A C 1
ATOM 782 O O . GLN A 1 98 ? -16.693 -7.016 0.289 1.00 83.12 98 GLN A O 1
ATOM 787 N N . CYS A 1 99 ? -16.380 -5.979 2.255 1.00 74.44 99 CYS A N 1
ATOM 788 C CA . CYS A 1 99 ? -15.261 -6.816 2.674 1.00 74.44 99 CYS A CA 1
ATOM 789 C C . CYS A 1 99 ? -15.702 -8.057 3.465 1.00 74.44 99 CYS A C 1
ATOM 791 O O . CYS A 1 99 ? -14.897 -8.977 3.597 1.00 74.44 99 CYS A O 1
ATOM 793 N N . ALA A 1 100 ? -16.920 -8.045 4.018 1.00 62.34 100 ALA A N 1
ATOM 794 C CA . ALA A 1 100 ? -17.462 -9.074 4.907 1.00 62.34 100 ALA A CA 1
ATOM 795 C C . ALA A 1 100 ? -18.133 -10.235 4.159 1.00 62.34 100 ALA A C 1
ATOM 797 O O . ALA A 1 100 ? -18.721 -9.996 3.080 1.00 62.34 100 ALA A O 1
#

Radius of gyration: 21.42 Å; chains: 1; bounding box: 37×40×65 Å

Foldseek 3Di:
DVVVVVVVVVVVVVVVVVVVVVCVVCVVVLCVLCVVVDDPLDQPPDPPRDPVNNVVVVVVVQVVQVVDPPDDDDDDDDDDDPVVVPDDPVCVVVVSVVSD

Sequence (100 aa):
MFCTCEASYYNQQALKNKIFLFERLMLPHLKSITDPLLNPLQFAYRANKSVDHAINMALHFILQHLDSPGTYAGILFVEFSSAFNTIIPALLPDKLSQCA

Secondary structure (DSSP, 8-state):
-HHHHHHHHHHHHHHHHHHHHHHHHHHHHHHHHHGGGS-TT--TT-TT--HHHHHHHHHHHHHHHHTSTT----------TTTTTT--GGGHHHHHHTT-

pLDDT: mean 87.03, std 11.5, range [48.47, 96.88]